Protein AF-A0A813KBL0-F1 (afdb_monomer_lite)

pLDDT: mean 80.24, std 18.6, range [43.12, 98.0]

Foldseek 3Di:
DDDPDPVVVVVVVVVVVVVVVVVVVVVVVPPPDPPPPCPPPPPPVPAPQDFPDDFFFKKFFQAKDFAFPLQCAQVNPPDPVPPPPVPDPVVVVVVVSVPHDGIDGGGFMWGFHDKDGLVNCVSPGPPDDDHGHMWTFTDTPDPSHDTHTDGSVRMDTDPDGNVVVVVVVVVVVVVVVD

Organism: Polarella glacialis (NCBI:txid89957)

Structure (mmCIF, N/CA/C/O backbone):
data_AF-A0A813KBL0-F1
#
_entry.id   AF-A0A813KBL0-F1
#
loop_
_atom_site.group_PDB
_atom_site.id
_atom_site.type_symbol
_atom_site.label_atom_id
_atom_site.label_alt_id
_atom_site.label_comp_id
_atom_site.label_asym_id
_atom_site.label_entity_id
_atom_site.label_seq_id
_atom_site.pdbx_PDB_ins_code
_atom_site.Cartn_x
_atom_site.Cartn_y
_atom_site.Cartn_z
_atom_site.occupancy
_atom_site.B_iso_or_equiv
_atom_site.auth_seq_id
_atom_site.auth_comp_id
_atom_site.auth_asym_id
_atom_site.auth_atom_id
_atom_site.pdbx_PDB_model_num
ATOM 1 N N . LEU A 1 1 ? 84.428 22.635 64.083 1.00 46.44 1 LEU A N 1
ATOM 2 C CA . LEU A 1 1 ? 84.084 21.580 63.098 1.00 46.44 1 LEU A CA 1
ATOM 3 C C . LEU A 1 1 ? 82.824 20.911 63.638 1.00 46.44 1 LEU A C 1
ATOM 5 O O . LEU A 1 1 ? 82.917 20.309 64.687 1.00 46.44 1 LEU A O 1
ATOM 9 N N . VAL A 1 2 ? 81.604 21.097 63.146 1.00 49.06 2 VAL A N 1
ATOM 10 C CA . VAL A 1 2 ? 81.111 21.254 61.777 1.00 49.06 2 VAL A CA 1
ATOM 11 C C . VAL A 1 2 ? 79.870 22.156 61.836 1.00 49.06 2 VAL A C 1
ATOM 13 O O . VAL A 1 2 ? 78.918 21.864 62.552 1.00 49.06 2 VAL A O 1
ATOM 16 N N . ALA A 1 3 ? 79.888 23.264 61.095 1.00 48.84 3 ALA A N 1
ATOM 17 C CA . ALA A 1 3 ? 78.733 24.132 60.915 1.00 48.84 3 ALA A CA 1
ATOM 18 C C . ALA A 1 3 ? 77.785 23.500 59.885 1.00 48.84 3 ALA A C 1
ATOM 20 O O . ALA A 1 3 ? 77.968 23.659 58.679 1.00 48.84 3 ALA A O 1
ATOM 21 N N . GLN A 1 4 ? 76.765 22.775 60.349 1.00 49.66 4 GLN A N 1
ATOM 22 C CA . GLN A 1 4 ? 75.636 22.397 59.501 1.00 49.66 4 GLN A CA 1
ATOM 23 C C . GLN A 1 4 ? 74.621 23.544 59.449 1.00 49.66 4 GLN A C 1
ATOM 25 O O . GLN A 1 4 ? 73.724 23.699 60.269 1.00 49.66 4 GLN A O 1
ATOM 30 N N . SER A 1 5 ? 74.868 24.384 58.448 1.00 54.62 5 SER A N 1
ATOM 31 C CA . SER A 1 5 ? 73.987 25.328 57.765 1.00 54.62 5 SER A CA 1
ATOM 32 C C . SER A 1 5 ? 72.476 25.126 57.989 1.00 54.62 5 SER A C 1
ATOM 34 O O . SER A 1 5 ? 71.846 24.207 57.461 1.00 54.62 5 SER A O 1
ATOM 36 N N . THR A 1 6 ? 71.864 26.107 58.650 1.00 55.84 6 THR A N 1
ATOM 37 C CA . THR A 1 6 ? 70.412 26.308 58.813 1.00 55.84 6 THR A CA 1
ATOM 38 C C . THR A 1 6 ? 69.628 26.419 57.491 1.00 55.84 6 THR A C 1
ATOM 40 O O . THR A 1 6 ? 68.397 26.461 57.504 1.00 55.84 6 THR A O 1
ATOM 43 N N . ARG A 1 7 ? 70.298 26.425 56.326 1.00 52.94 7 ARG A N 1
ATOM 44 C CA . ARG A 1 7 ? 69.650 26.431 55.002 1.00 52.94 7 ARG A CA 1
ATOM 45 C C . ARG A 1 7 ? 69.112 25.064 54.570 1.00 52.94 7 ARG A C 1
ATOM 47 O O . ARG A 1 7 ? 68.169 25.027 53.785 1.00 52.94 7 ARG A O 1
ATOM 54 N N . GLN A 1 8 ? 69.649 23.951 55.077 1.00 52.56 8 GLN A N 1
ATOM 55 C CA . GLN A 1 8 ? 69.251 22.614 54.606 1.00 52.56 8 GLN A CA 1
ATOM 56 C C . GLN A 1 8 ? 67.898 22.128 55.155 1.00 52.56 8 GLN A C 1
ATOM 58 O O . GLN A 1 8 ? 67.233 21.320 54.509 1.00 52.56 8 GLN A O 1
ATOM 63 N N . VAL A 1 9 ? 67.442 22.657 56.295 1.00 53.41 9 VAL A N 1
ATOM 64 C CA . VAL A 1 9 ? 66.143 22.285 56.889 1.00 53.41 9 VAL A CA 1
ATOM 65 C C . VAL A 1 9 ? 64.974 22.963 56.158 1.00 53.41 9 VAL A C 1
ATOM 67 O O . VAL A 1 9 ? 63.935 22.345 55.938 1.00 53.41 9 VAL A O 1
ATOM 70 N N . ARG A 1 10 ? 65.155 24.209 55.695 1.00 52.03 10 ARG A N 1
ATOM 71 C CA . ARG A 1 10 ? 64.105 24.970 54.987 1.00 52.03 10 ARG A CA 1
ATOM 72 C C . ARG A 1 10 ? 63.812 24.430 53.584 1.00 52.03 10 ARG A C 1
ATOM 74 O O . ARG A 1 10 ? 62.665 24.467 53.151 1.00 52.03 10 ARG A O 1
ATOM 81 N N . ALA A 1 11 ? 64.821 23.885 52.903 1.00 53.78 11 ALA A N 1
ATOM 82 C CA . ALA A 1 11 ? 64.652 23.308 51.570 1.00 53.78 11 ALA A CA 1
ATOM 83 C C . ALA A 1 11 ? 63.805 22.022 51.582 1.00 53.78 11 ALA A C 1
ATOM 85 O O . ALA A 1 11 ? 63.023 21.809 50.663 1.00 53.78 11 ALA A O 1
ATOM 86 N N . ARG A 1 12 ? 63.900 21.198 52.640 1.00 51.41 12 ARG A N 1
ATOM 87 C CA . ARG A 1 12 ? 63.141 19.937 52.745 1.00 51.41 12 ARG A CA 1
ATOM 88 C C . ARG A 1 12 ? 61.653 20.145 53.049 1.00 51.41 12 ARG A C 1
ATOM 90 O O . ARG A 1 12 ? 60.833 19.366 52.572 1.00 51.41 12 ARG A O 1
ATOM 97 N N . LEU A 1 13 ? 61.297 21.206 53.779 1.00 51.22 13 LEU A N 1
ATOM 98 C CA . LEU A 1 13 ? 59.900 21.555 54.081 1.00 51.22 13 LEU A CA 1
ATOM 99 C C . LEU A 1 13 ? 59.147 22.109 52.859 1.00 51.22 13 LEU A C 1
ATOM 101 O O . LEU A 1 13 ? 57.983 21.774 52.658 1.00 51.22 13 LEU A O 1
ATOM 105 N N . LEU A 1 14 ? 59.813 22.888 51.998 1.00 50.31 14 LEU A N 1
ATOM 106 C CA . LEU A 1 14 ? 59.198 23.432 50.777 1.00 50.31 14 LEU A CA 1
ATOM 107 C C . LEU A 1 14 ? 58.857 22.344 49.745 1.00 50.31 14 LEU A C 1
ATOM 109 O O . LEU A 1 14 ? 57.808 22.414 49.109 1.00 50.31 14 LEU A O 1
ATOM 113 N N . SER A 1 15 ? 59.687 21.306 49.618 1.00 49.62 15 SER A N 1
ATOM 114 C CA . SER A 1 15 ? 59.438 20.183 48.703 1.00 49.62 15 SER A CA 1
ATOM 115 C C . SER A 1 15 ? 58.279 19.270 49.133 1.00 49.62 15 SER A C 1
ATOM 117 O O . SER A 1 15 ? 57.603 18.714 48.273 1.00 49.62 15 SER A O 1
ATOM 119 N N . VAL A 1 16 ? 57.997 19.144 50.437 1.00 54.22 16 VAL A N 1
ATOM 120 C CA . VAL A 1 16 ? 56.857 18.345 50.937 1.00 54.22 16 VAL A CA 1
ATOM 121 C C . VAL A 1 16 ? 55.528 19.090 50.747 1.00 54.22 16 VAL A C 1
ATOM 123 O O . VAL A 1 16 ? 54.540 18.478 50.345 1.00 54.22 16 VAL A O 1
ATOM 126 N N . CYS A 1 17 ? 55.501 20.415 50.929 1.00 50.03 17 CYS A N 1
ATOM 127 C CA . CYS A 1 17 ? 54.296 21.215 50.670 1.00 50.03 17 CYS A CA 1
ATOM 128 C C . CYS A 1 17 ? 53.928 21.282 49.174 1.00 50.03 17 CYS A C 1
ATOM 130 O O . CYS A 1 17 ? 52.746 21.274 48.837 1.00 50.03 17 CYS A O 1
ATOM 132 N N . LEU A 1 18 ? 54.913 21.292 48.268 1.00 51.56 18 LEU A N 1
ATOM 133 C CA . LEU A 1 18 ? 54.672 21.294 46.816 1.00 51.56 18 LEU A CA 1
ATOM 134 C C . LEU A 1 18 ? 54.098 19.962 46.293 1.00 51.56 18 LEU A C 1
ATOM 136 O O . LEU A 1 18 ? 53.271 19.973 45.384 1.00 51.56 18 LEU A O 1
ATOM 140 N N . LEU A 1 19 ? 54.459 18.826 46.899 1.00 49.25 19 LEU A N 1
ATOM 141 C CA . LEU A 1 19 ? 53.899 17.509 46.552 1.00 49.25 19 LEU A CA 1
ATOM 142 C C . LEU A 1 19 ? 52.459 17.305 47.069 1.00 49.25 19 LEU A C 1
ATOM 144 O O . LEU A 1 19 ? 51.661 16.633 46.414 1.00 49.25 19 LEU A O 1
ATOM 148 N N . LEU A 1 20 ? 52.087 17.933 48.190 1.00 50.38 20 LEU A N 1
ATOM 149 C CA . LEU A 1 20 ? 50.701 17.938 48.684 1.00 50.38 20 LEU A CA 1
ATOM 150 C C . LEU A 1 20 ? 49.792 18.899 47.893 1.00 50.38 20 LEU A C 1
ATOM 152 O O . LEU A 1 20 ? 48.612 18.616 47.705 1.00 50.38 20 LEU A O 1
ATOM 156 N N . ALA A 1 21 ? 50.329 19.998 47.355 1.00 49.72 21 ALA A N 1
ATOM 157 C CA . ALA A 1 21 ? 49.560 20.915 46.508 1.00 49.72 21 ALA A CA 1
ATOM 158 C C . ALA A 1 21 ? 49.237 20.329 45.116 1.00 49.72 21 ALA A C 1
ATOM 160 O O . ALA A 1 21 ? 48.179 20.614 44.556 1.00 49.72 21 ALA A O 1
ATOM 161 N N . ALA A 1 22 ? 50.103 19.467 44.569 1.00 50.81 22 ALA A N 1
ATOM 162 C CA . ALA A 1 22 ? 49.876 18.822 43.271 1.00 50.81 22 ALA A CA 1
ATOM 163 C C . ALA A 1 22 ? 48.823 17.694 43.315 1.00 50.81 22 ALA A C 1
ATOM 165 O O . ALA A 1 22 ? 48.179 17.412 42.306 1.00 50.81 22 ALA A O 1
ATOM 166 N N . THR A 1 23 ? 48.597 17.073 44.477 1.00 50.00 23 THR A N 1
ATOM 167 C CA . THR A 1 23 ? 47.560 16.037 44.647 1.00 50.00 23 THR A CA 1
ATOM 168 C C . THR A 1 23 ? 46.171 16.624 44.917 1.00 50.00 23 THR A C 1
ATOM 170 O O . THR A 1 23 ? 45.176 16.042 44.492 1.00 50.00 23 THR A O 1
ATOM 173 N N . ALA A 1 24 ? 46.077 17.821 45.508 1.00 48.62 24 ALA A N 1
ATOM 174 C CA . ALA A 1 24 ? 44.803 18.530 45.674 1.00 48.62 24 ALA A CA 1
ATOM 175 C C . ALA A 1 24 ? 44.252 19.113 44.354 1.00 48.62 24 ALA A C 1
ATOM 177 O O . ALA A 1 24 ? 43.039 19.192 44.169 1.00 48.62 24 ALA A O 1
ATOM 178 N N . LEU A 1 25 ? 45.125 19.469 43.405 1.00 46.78 25 LEU A N 1
ATOM 179 C CA . LEU A 1 25 ? 44.728 20.011 42.097 1.00 46.78 25 LEU A CA 1
ATOM 180 C C . LEU A 1 25 ? 44.285 18.941 41.085 1.00 46.78 25 LEU A C 1
ATOM 182 O O . LEU A 1 25 ? 43.553 19.268 40.156 1.00 46.78 25 LEU A O 1
ATOM 186 N N . LEU A 1 26 ? 44.642 17.666 41.282 1.00 46.72 26 LEU A N 1
ATOM 187 C CA . LEU A 1 26 ? 44.139 16.561 40.451 1.00 46.72 26 LEU A CA 1
ATOM 188 C C . LEU A 1 26 ? 42.788 16.005 40.941 1.00 46.72 26 LEU A C 1
ATOM 190 O O . LEU A 1 26 ? 42.028 15.457 40.148 1.00 46.72 26 LEU A O 1
ATOM 194 N N . ALA A 1 27 ? 42.450 16.196 42.222 1.00 48.12 27 ALA A N 1
ATOM 195 C CA . ALA A 1 27 ? 41.156 15.802 42.788 1.00 48.12 27 ALA A CA 1
ATOM 196 C C . ALA A 1 27 ? 40.023 16.805 42.483 1.00 48.12 27 ALA A C 1
ATOM 198 O O . ALA A 1 27 ? 38.851 16.433 42.512 1.00 48.12 27 ALA A O 1
ATOM 199 N N . LEU A 1 28 ? 40.353 18.054 42.137 1.00 47.25 28 LEU A N 1
ATOM 200 C CA . LEU A 1 28 ? 39.382 19.104 41.790 1.00 47.25 28 LEU A CA 1
ATOM 201 C C . LEU A 1 28 ? 39.000 19.138 40.299 1.00 47.25 28 LEU A C 1
ATOM 203 O O . LEU A 1 28 ? 37.993 19.742 39.949 1.00 47.25 28 LEU A O 1
ATOM 207 N N . VAL A 1 29 ? 39.745 18.449 39.426 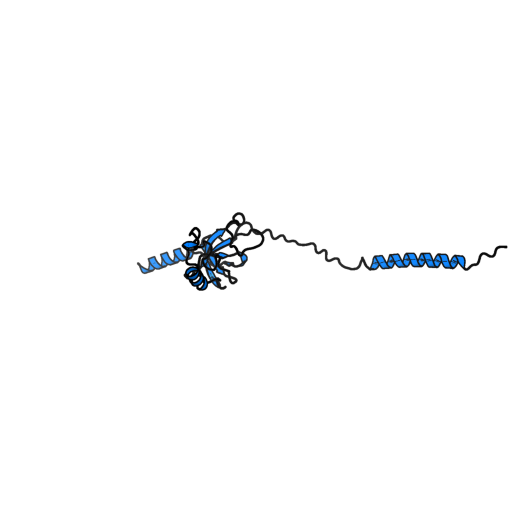1.00 49.38 29 VAL A N 1
ATOM 208 C CA . VAL A 1 29 ? 39.389 18.299 37.998 1.00 49.38 29 VAL A CA 1
ATOM 209 C C . VAL A 1 29 ? 38.438 17.111 37.762 1.00 49.38 29 VAL A C 1
ATOM 211 O O . VAL A 1 29 ? 37.783 17.049 36.728 1.00 49.38 29 VAL A O 1
ATOM 214 N N . PHE A 1 30 ? 38.283 16.202 38.733 1.00 48.50 30 PHE A N 1
ATOM 215 C CA . PHE A 1 30 ? 37.454 14.992 38.594 1.00 48.50 30 PHE A CA 1
ATOM 216 C C . PHE A 1 30 ? 36.249 14.896 39.548 1.00 48.50 30 PHE A C 1
ATOM 218 O O . PHE A 1 30 ? 35.590 13.862 39.578 1.00 48.50 30 PHE A O 1
ATOM 225 N N . THR A 1 31 ? 35.915 15.945 40.309 1.00 50.53 31 THR A N 1
ATOM 226 C CA . THR A 1 31 ? 34.811 15.898 41.299 1.00 50.53 31 THR A CA 1
ATOM 227 C C . THR A 1 31 ? 33.746 16.988 41.128 1.00 50.53 31 THR A C 1
ATOM 229 O O . THR A 1 31 ? 32.998 17.270 42.058 1.00 50.53 31 THR A O 1
ATOM 232 N N . GLY A 1 32 ? 33.638 17.587 39.938 1.00 48.44 32 GLY A N 1
ATOM 233 C CA . GLY A 1 32 ? 32.681 18.673 39.673 1.00 48.44 32 GLY A CA 1
ATOM 234 C C . GLY A 1 32 ? 32.047 18.673 38.284 1.00 48.44 32 GLY A C 1
ATOM 235 O O . GLY A 1 32 ? 31.511 19.690 37.862 1.00 48.44 32 GLY A O 1
ATOM 236 N N . GLY A 1 33 ? 32.123 17.562 37.558 1.00 43.12 33 GLY A N 1
ATOM 237 C CA . GLY A 1 33 ? 31.286 17.342 36.390 1.00 43.12 33 GLY A CA 1
ATOM 238 C C . GLY A 1 33 ? 30.317 16.247 36.758 1.00 43.12 33 GLY A C 1
ATOM 239 O O . GLY A 1 33 ? 30.744 15.097 36.861 1.00 43.12 33 GLY A O 1
ATOM 240 N N . ASP A 1 34 ? 29.051 16.609 36.971 1.00 49.78 34 ASP A N 1
ATOM 241 C CA . ASP A 1 34 ? 27.938 15.694 36.766 1.00 49.78 34 ASP A CA 1
ATOM 242 C C . ASP A 1 34 ? 28.258 14.936 35.492 1.00 49.78 34 ASP A C 1
ATOM 244 O O . ASP A 1 34 ? 28.168 15.466 34.383 1.00 49.78 34 ASP A O 1
ATOM 248 N N . SER A 1 35 ? 28.734 13.705 35.654 1.00 46.94 35 SER A N 1
ATOM 249 C CA . SER A 1 35 ? 28.725 12.785 34.548 1.00 46.94 35 SER A CA 1
ATOM 250 C C . SER A 1 35 ? 27.260 12.787 34.150 1.00 46.94 35 SER A C 1
ATOM 252 O O . SER A 1 35 ? 26.433 12.411 34.993 1.00 46.94 35 SER A O 1
ATOM 254 N N . PRO A 1 36 ? 26.879 13.175 32.917 1.00 53.19 36 PRO A N 1
ATOM 255 C CA . PRO A 1 36 ? 25.717 12.534 32.378 1.00 53.19 36 PRO A CA 1
ATOM 256 C C . PRO A 1 36 ? 26.157 11.075 32.380 1.00 53.19 36 PRO A C 1
ATOM 258 O O . PRO A 1 36 ? 26.851 10.595 31.485 1.00 53.19 36 PRO A O 1
ATOM 261 N N . THR A 1 37 ? 25.779 10.361 33.437 1.00 50.59 37 THR A N 1
ATOM 262 C CA . THR A 1 37 ? 25.315 9.006 33.298 1.00 50.59 37 THR A CA 1
ATOM 263 C C . THR A 1 37 ? 24.204 9.145 32.273 1.00 50.59 37 THR A C 1
ATOM 265 O O . THR A 1 37 ? 23.014 9.187 32.557 1.00 50.59 37 THR A O 1
ATOM 268 N N . PHE A 1 38 ? 24.641 9.181 31.017 1.00 48.50 38 PHE A N 1
ATOM 269 C CA . PHE A 1 38 ? 24.017 8.559 29.890 1.00 48.50 38 PHE A CA 1
ATOM 270 C C . PHE A 1 38 ? 24.007 7.068 30.254 1.00 48.50 38 PHE A C 1
ATOM 272 O O . PHE A 1 38 ? 24.608 6.225 29.598 1.00 48.50 38 PHE A O 1
ATOM 279 N N . SER A 1 39 ? 23.321 6.739 31.359 1.00 47.06 39 SER A N 1
ATOM 280 C CA . SER A 1 39 ? 22.330 5.699 31.402 1.00 47.06 39 SER A CA 1
ATOM 281 C C . SER A 1 39 ? 21.588 5.890 30.106 1.00 47.06 39 SER A C 1
ATOM 283 O O . SER A 1 39 ? 20.655 6.683 29.984 1.00 47.06 39 SER A O 1
ATOM 285 N N . GLN A 1 40 ? 22.138 5.229 29.096 1.00 48.75 40 GLN A N 1
ATOM 286 C CA . GLN A 1 40 ? 21.418 4.716 27.981 1.00 48.75 40 GLN A CA 1
ATOM 287 C C . GLN A 1 40 ? 20.200 4.049 28.614 1.00 48.75 40 GLN A C 1
ATOM 289 O O . GLN A 1 40 ? 20.164 2.849 28.854 1.00 48.75 40 GLN A O 1
ATOM 294 N N . LEU A 1 41 ? 19.148 4.840 28.802 1.00 49.56 41 LEU A N 1
ATOM 295 C CA . LEU A 1 41 ? 17.828 4.471 28.364 1.00 49.56 41 LEU A CA 1
ATOM 296 C C . LEU A 1 41 ? 17.958 4.201 26.857 1.00 49.56 41 LEU A C 1
ATOM 298 O O . LEU A 1 41 ? 17.368 4.872 26.020 1.00 49.56 41 LEU A O 1
ATOM 302 N N . GLN A 1 42 ? 18.707 3.152 26.500 1.00 49.44 42 GLN A N 1
ATOM 303 C CA . GLN A 1 42 ? 18.243 2.211 25.518 1.00 49.44 42 GLN A CA 1
ATOM 304 C C . GLN A 1 42 ? 16.956 1.655 26.127 1.00 49.44 42 GLN A C 1
ATOM 306 O O . GLN A 1 42 ? 16.892 0.534 26.627 1.00 49.44 42 GLN A O 1
ATOM 311 N N . LEU A 1 43 ? 15.891 2.458 26.035 1.00 48.09 43 LEU A N 1
ATOM 312 C CA . LEU A 1 43 ? 14.622 1.925 25.607 1.00 48.09 43 LEU A CA 1
ATOM 313 C C . LEU A 1 43 ? 14.952 1.256 24.272 1.00 48.09 43 LEU A C 1
ATOM 315 O O . LEU A 1 43 ? 14.838 1.839 23.196 1.00 48.09 43 LEU A O 1
ATOM 319 N N . THR A 1 44 ? 15.427 0.015 24.341 1.00 51.03 44 THR A N 1
ATOM 320 C CA . THR A 1 44 ? 15.145 -0.952 23.305 1.00 51.03 44 THR A CA 1
ATOM 321 C C . THR A 1 44 ? 13.628 -1.040 23.334 1.00 51.03 44 THR A C 1
ATOM 323 O O . THR A 1 44 ? 13.043 -1.842 24.054 1.00 51.03 44 THR A O 1
ATOM 326 N N . GLN A 1 45 ? 12.965 -0.110 22.636 1.00 55.47 45 GLN A N 1
ATOM 327 C CA . GLN A 1 45 ? 11.574 -0.275 22.271 1.00 55.47 45 GLN A CA 1
ATOM 328 C C . GLN A 1 45 ? 11.574 -1.553 21.456 1.00 55.47 45 GLN A C 1
ATOM 330 O O . GLN A 1 45 ? 11.941 -1.557 20.282 1.00 55.47 45 GLN A O 1
ATOM 335 N N . ALA A 1 46 ? 11.286 -2.660 22.138 1.00 63.59 46 ALA A N 1
ATOM 336 C CA . ALA A 1 46 ? 11.120 -3.945 21.509 1.00 63.59 46 ALA A CA 1
ATOM 337 C C . ALA A 1 46 ? 10.134 -3.707 20.371 1.00 63.59 46 ALA A C 1
ATOM 339 O O . ALA A 1 46 ? 9.028 -3.211 20.613 1.00 63.59 46 ALA A O 1
ATOM 340 N N . THR A 1 47 ? 10.560 -3.962 19.132 1.00 63.53 47 THR A N 1
ATOM 341 C CA . THR A 1 47 ? 9.665 -3.768 17.999 1.00 63.53 47 THR A CA 1
ATOM 342 C C . THR A 1 47 ? 8.438 -4.636 18.262 1.00 63.53 47 THR A C 1
ATOM 344 O O . THR A 1 47 ? 8.581 -5.824 18.585 1.00 63.53 47 THR A O 1
ATOM 347 N N . PRO A 1 48 ? 7.227 -4.052 18.238 1.00 66.50 48 PRO A N 1
ATOM 348 C CA . PRO A 1 48 ? 6.028 -4.801 18.563 1.00 66.50 48 PRO A CA 1
ATOM 349 C C . PRO A 1 48 ? 5.945 -5.967 17.587 1.00 66.50 48 PRO A C 1
ATOM 351 O O . PRO A 1 48 ? 5.953 -5.762 16.383 1.00 66.50 48 PRO A O 1
ATOM 354 N N . LYS A 1 49 ? 5.914 -7.205 18.085 1.00 76.62 49 LYS A N 1
ATOM 355 C CA . LYS A 1 49 ? 5.890 -8.391 17.210 1.00 76.62 49 LYS A CA 1
ATOM 356 C C . LYS A 1 49 ? 4.555 -8.553 16.478 1.00 76.62 49 LYS A C 1
ATOM 358 O O . LYS A 1 49 ? 4.481 -9.284 15.493 1.00 76.62 49 LYS A O 1
ATOM 363 N N . VAL A 1 50 ? 3.520 -7.871 16.967 1.00 84.31 50 VAL A N 1
ATOM 364 C CA . VAL A 1 50 ? 2.134 -7.952 16.505 1.00 84.31 50 VAL A CA 1
ATOM 365 C C . VAL A 1 50 ? 1.668 -6.559 16.091 1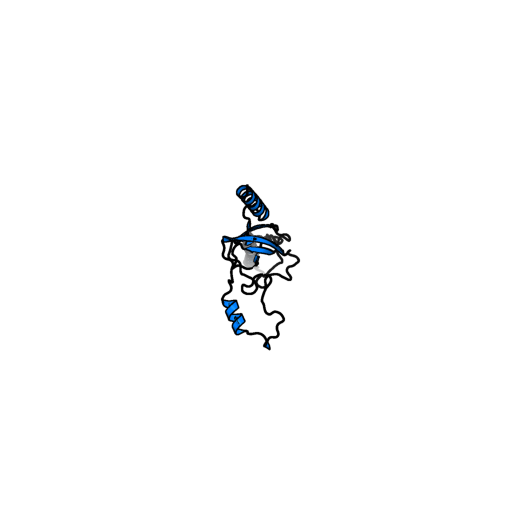.00 84.31 50 VAL A C 1
ATOM 367 O O . VAL A 1 50 ? 1.955 -5.580 16.779 1.00 84.31 50 VAL A O 1
ATOM 370 N N . SER A 1 51 ? 0.963 -6.478 14.962 1.00 89.06 51 SER A N 1
ATOM 371 C CA . SER A 1 51 ? 0.356 -5.231 14.491 1.00 89.06 51 SER A CA 1
ATOM 372 C C . SER A 1 51 ? -0.797 -4.808 15.403 1.00 89.06 51 SER A C 1
ATOM 374 O O . SER A 1 51 ? -1.551 -5.657 15.879 1.00 89.06 51 SER A O 1
ATOM 376 N N . ARG A 1 52 ? -0.975 -3.498 15.615 1.00 92.44 52 ARG A N 1
ATOM 377 C CA . ARG A 1 52 ? -2.185 -2.973 16.285 1.00 92.44 52 ARG A CA 1
ATOM 378 C C . ARG A 1 52 ? -3.442 -3.062 15.418 1.00 92.44 52 ARG A C 1
ATOM 380 O O . ARG A 1 52 ? -4.544 -3.025 15.951 1.00 92.44 52 ARG A O 1
ATOM 387 N N . TYR A 1 53 ? -3.258 -3.127 14.103 1.00 94.62 53 TYR A N 1
ATOM 388 C CA . TYR A 1 53 ? -4.344 -3.147 13.132 1.00 94.62 53 TYR A CA 1
ATOM 389 C C . TYR A 1 53 ? -4.872 -4.559 12.922 1.00 94.62 53 TYR A C 1
ATOM 391 O O . TYR A 1 53 ? -4.168 -5.545 13.153 1.00 94.62 53 TYR A O 1
ATOM 399 N N . ARG A 1 54 ? -6.103 -4.647 12.432 1.00 94.25 54 ARG A N 1
ATOM 400 C CA . ARG A 1 54 ? -6.779 -5.880 12.038 1.00 94.25 54 ARG A CA 1
ATOM 401 C C . ARG A 1 54 ? -7.271 -5.762 10.603 1.00 94.25 54 ARG A C 1
ATOM 403 O O . ARG A 1 54 ? -7.495 -4.670 10.089 1.00 94.25 54 ARG A O 1
ATOM 410 N N . VAL A 1 55 ? -7.447 -6.905 9.949 1.00 94.94 55 VAL A N 1
ATOM 411 C CA . VAL A 1 55 ? -8.048 -6.951 8.611 1.00 94.94 55 VAL A CA 1
ATOM 412 C C . VAL A 1 55 ? -9.465 -6.375 8.673 1.00 94.94 55 VAL A C 1
ATOM 414 O O . VAL A 1 55 ? -10.259 -6.771 9.524 1.00 94.94 55 VAL A O 1
ATOM 417 N N . GLY A 1 56 ? -9.769 -5.452 7.762 1.00 94.50 56 GLY A N 1
ATOM 418 C CA . GLY A 1 56 ? -11.032 -4.717 7.699 1.00 94.50 56 GLY A CA 1
ATOM 419 C C . GLY A 1 56 ? -11.016 -3.343 8.373 1.00 94.50 56 GLY A C 1
ATOM 420 O O . GLY A 1 56 ? -11.958 -2.578 8.147 1.00 94.50 56 GLY A O 1
ATOM 421 N N . ASP A 1 57 ? -9.972 -3.007 9.140 1.00 96.06 57 ASP A N 1
ATOM 422 C CA . ASP A 1 57 ? -9.803 -1.664 9.703 1.00 96.06 57 ASP A CA 1
ATOM 423 C C . ASP A 1 57 ? -9.645 -0.630 8.582 1.00 96.06 57 ASP A C 1
ATOM 425 O O . ASP A 1 57 ? -8.979 -0.882 7.569 1.00 96.06 57 ASP A O 1
ATOM 429 N N . ARG A 1 58 ? -10.232 0.553 8.781 1.00 97.06 58 ARG A N 1
ATOM 430 C CA . ARG A 1 58 ? -10.024 1.713 7.910 1.00 97.06 58 ARG A CA 1
ATOM 431 C C . ARG A 1 58 ? -8.788 2.474 8.370 1.00 97.06 58 ARG A C 1
ATOM 433 O O . ARG A 1 58 ? -8.587 2.709 9.564 1.00 97.06 58 ARG A O 1
ATOM 440 N N . VAL A 1 59 ? -7.935 2.836 7.422 1.00 97.56 59 VAL A N 1
ATOM 441 C CA . VAL A 1 59 ? -6.666 3.514 7.691 1.00 97.56 59 VAL A CA 1
ATOM 442 C C . VAL A 1 59 ? -6.420 4.624 6.685 1.00 97.56 59 VAL A C 1
ATOM 444 O O . VAL A 1 59 ? -6.938 4.606 5.572 1.00 97.56 59 VAL A O 1
ATOM 447 N N . MET A 1 60 ? -5.584 5.575 7.078 1.00 98.00 60 MET A N 1
ATOM 448 C CA . MET A 1 60 ? -5.125 6.671 6.237 1.00 98.00 60 MET A CA 1
ATOM 449 C C . MET A 1 60 ? -3.603 6.762 6.279 1.00 98.00 60 MET A C 1
ATOM 451 O O . MET A 1 60 ? -2.998 6.607 7.344 1.00 98.00 60 MET A O 1
ATOM 455 N N . ALA A 1 61 ? -2.985 7.050 5.135 1.00 97.94 61 ALA A N 1
ATOM 456 C CA . ALA A 1 61 ? -1.562 7.348 5.050 1.00 97.94 61 ALA A CA 1
ATOM 457 C C . ALA A 1 61 ? -1.254 8.643 5.820 1.00 97.94 61 ALA A C 1
ATOM 459 O O . ALA A 1 61 ? -1.728 9.722 5.469 1.00 97.94 61 ALA A O 1
ATOM 460 N N . LYS A 1 62 ? -0.456 8.555 6.884 1.00 97.88 62 LYS A N 1
ATOM 461 C CA . LYS A 1 62 ? 0.003 9.713 7.665 1.00 97.88 62 LYS A CA 1
ATOM 462 C C . LYS A 1 62 ? 1.070 10.508 6.914 1.00 97.88 62 LYS A C 1
ATOM 464 O O . LYS A 1 62 ? 1.135 11.728 7.025 1.00 97.88 62 LYS A O 1
ATOM 469 N N . VAL A 1 63 ? 1.930 9.794 6.200 1.00 96.62 63 VAL A N 1
ATOM 470 C CA . VAL A 1 63 ? 3.064 10.314 5.432 1.00 96.62 63 VAL A CA 1
ATOM 471 C C . VAL A 1 63 ? 3.061 9.669 4.048 1.00 96.62 63 VAL A C 1
ATOM 473 O O . VAL A 1 63 ? 2.396 8.647 3.872 1.00 96.62 63 VAL A O 1
ATOM 476 N N . PRO A 1 64 ? 3.786 10.227 3.066 1.00 97.38 64 PRO A N 1
ATOM 477 C CA . PRO A 1 64 ? 3.937 9.569 1.779 1.00 97.38 64 PRO A CA 1
ATOM 478 C C . PRO A 1 64 ? 4.590 8.187 1.929 1.00 97.38 64 PRO A C 1
ATOM 480 O O . PRO A 1 64 ? 5.642 8.065 2.558 1.00 97.38 64 PRO A O 1
ATOM 483 N N . ILE A 1 65 ? 3.985 7.156 1.337 1.00 97.12 65 ILE A N 1
ATOM 484 C CA . ILE A 1 65 ? 4.461 5.766 1.408 1.00 97.12 65 ILE A CA 1
ATOM 485 C C . ILE A 1 65 ? 5.003 5.362 0.044 1.00 97.12 65 ILE A C 1
ATOM 487 O O . ILE A 1 65 ? 4.325 5.493 -0.973 1.00 97.12 65 ILE A O 1
ATOM 491 N N . ARG A 1 66 ? 6.235 4.857 0.002 1.00 97.00 66 ARG A N 1
ATOM 492 C CA . ARG A 1 66 ? 6.845 4.393 -1.246 1.00 97.00 66 ARG A CA 1
ATOM 493 C C . ARG A 1 66 ? 6.198 3.084 -1.696 1.00 97.00 66 ARG A C 1
ATOM 495 O O . ARG A 1 66 ? 6.164 2.122 -0.939 1.00 97.00 66 ARG A O 1
ATOM 502 N N . ILE A 1 67 ? 5.765 3.036 -2.951 1.00 96.19 67 ILE A N 1
ATOM 503 C CA . ILE A 1 67 ? 5.188 1.836 -3.553 1.00 96.19 67 ILE A CA 1
ATOM 504 C C . ILE A 1 67 ? 6.316 0.873 -3.937 1.00 96.19 67 ILE A C 1
ATOM 506 O O . ILE A 1 67 ? 7.324 1.256 -4.547 1.00 96.19 67 ILE A O 1
ATOM 510 N N . SER A 1 68 ? 6.148 -0.389 -3.563 1.00 94.75 68 SER A N 1
ATOM 511 C CA . SER A 1 68 ? 7.079 -1.475 -3.832 1.00 94.75 68 SER A CA 1
ATOM 512 C C . SER A 1 68 ? 7.165 -1.792 -5.326 1.00 94.75 68 SER A C 1
ATOM 514 O O . SER A 1 68 ? 6.320 -1.388 -6.130 1.00 94.75 68 SER A O 1
ATOM 516 N N . ASN A 1 69 ? 8.237 -2.492 -5.711 1.00 93.38 69 ASN A N 1
ATOM 517 C CA . ASN A 1 69 ? 8.445 -2.987 -7.075 1.00 93.38 69 ASN A CA 1
ATOM 518 C C . ASN A 1 69 ? 8.309 -1.898 -8.149 1.00 93.38 69 ASN A C 1
ATOM 520 O O . ASN A 1 69 ? 7.693 -2.085 -9.196 1.00 93.38 69 ASN A O 1
ATOM 524 N N . GLY A 1 70 ? 8.841 -0.710 -7.848 1.00 90.31 70 GLY A N 1
ATOM 525 C CA . GLY A 1 70 ? 8.790 0.432 -8.750 1.00 90.31 70 GLY A CA 1
ATOM 526 C C . GLY A 1 70 ? 7.366 0.850 -9.117 1.00 90.31 70 GLY A C 1
ATOM 527 O O . GLY A 1 70 ? 7.156 1.261 -10.250 1.00 90.31 70 GLY A O 1
ATOM 528 N N . GLY A 1 71 ? 6.397 0.756 -8.210 1.00 93.00 71 GLY A N 1
ATOM 529 C CA . GLY A 1 71 ? 5.028 1.216 -8.465 1.00 93.00 71 GLY A CA 1
ATOM 530 C C . GLY A 1 71 ? 4.016 0.123 -8.803 1.00 93.00 71 GLY A C 1
ATOM 531 O O . GLY A 1 71 ? 2.842 0.431 -8.945 1.00 93.00 71 GLY A O 1
ATOM 532 N N . ARG A 1 72 ? 4.432 -1.147 -8.902 1.00 92.56 72 ARG A N 1
ATOM 533 C CA . ARG A 1 72 ? 3.515 -2.285 -9.134 1.00 92.56 72 ARG A CA 1
ATOM 534 C C . ARG A 1 72 ? 2.807 -2.768 -7.863 1.00 92.56 72 ARG A C 1
ATOM 536 O O . ARG A 1 72 ? 1.908 -3.598 -7.936 1.00 92.56 72 ARG A O 1
ATOM 543 N N . GLY A 1 73 ? 3.220 -2.268 -6.700 1.00 94.19 73 GLY A N 1
ATOM 544 C CA . GLY A 1 73 ? 2.700 -2.693 -5.402 1.00 94.19 73 GLY A CA 1
ATOM 545 C C . GLY A 1 73 ? 3.405 -3.925 -4.858 1.00 94.19 73 GLY A C 1
ATOM 546 O O . GLY A 1 73 ? 4.422 -4.373 -5.392 1.00 94.19 73 GLY A O 1
ATOM 547 N N . TYR A 1 74 ? 2.862 -4.489 -3.784 1.00 94.38 74 TYR A N 1
ATOM 548 C CA . TYR A 1 74 ? 3.519 -5.538 -3.008 1.00 94.38 74 TYR A CA 1
ATOM 549 C C . TYR A 1 74 ? 3.705 -6.861 -3.769 1.00 94.38 74 TYR A C 1
ATOM 551 O O . TYR A 1 74 ? 4.802 -7.417 -3.767 1.00 94.38 74 TYR A O 1
ATOM 559 N N . TYR A 1 75 ? 2.666 -7.346 -4.458 1.00 90.25 75 TYR A N 1
ATOM 560 C CA . TYR A 1 75 ? 2.678 -8.654 -5.135 1.00 90.25 75 TYR A CA 1
ATOM 561 C C . TYR A 1 75 ? 3.443 -8.677 -6.470 1.00 90.25 75 TYR A C 1
ATOM 563 O O . TYR A 1 75 ? 3.604 -9.743 -7.057 1.00 90.25 75 TYR A O 1
ATOM 571 N N . ASN A 1 76 ? 3.955 -7.529 -6.929 1.00 88.56 76 ASN A N 1
ATOM 572 C CA . ASN A 1 76 ? 4.706 -7.384 -8.181 1.00 88.56 76 ASN A CA 1
ATOM 573 C C . ASN A 1 76 ? 3.999 -7.977 -9.418 1.00 88.56 76 ASN A C 1
ATOM 575 O O . ASN A 1 76 ? 4.623 -8.631 -10.259 1.00 88.56 76 ASN A O 1
ATOM 579 N N . GLU A 1 77 ? 2.686 -7.783 -9.519 1.00 74.44 77 GLU A N 1
ATOM 580 C CA . GLU A 1 77 ? 1.902 -8.323 -10.627 1.00 74.44 77 GLU A CA 1
ATOM 581 C C . GLU A 1 77 ? 2.374 -7.734 -11.968 1.00 74.44 77 GLU A C 1
ATOM 583 O O . GLU A 1 77 ? 2.627 -6.533 -12.104 1.00 74.44 77 GLU A O 1
ATOM 588 N N . GLY A 1 78 ? 2.540 -8.599 -12.971 1.00 74.88 78 GLY A N 1
ATOM 589 C CA . GLY A 1 78 ? 2.970 -8.193 -14.311 1.00 74.88 78 GLY A CA 1
ATOM 590 C C . GLY A 1 78 ? 4.469 -7.926 -14.463 1.00 74.88 78 GLY A C 1
ATOM 591 O O . GLY A 1 78 ? 4.904 -7.543 -15.546 1.00 74.88 78 GLY A O 1
ATOM 592 N N . ALA A 1 79 ? 5.290 -8.159 -13.437 1.00 78.38 79 ALA A N 1
ATOM 593 C CA . ALA A 1 79 ? 6.718 -8.295 -13.684 1.00 78.38 79 ALA A CA 1
ATOM 594 C C . ALA A 1 79 ? 6.959 -9.581 -14.486 1.00 78.38 79 ALA A C 1
ATOM 596 O O . ALA A 1 79 ? 6.467 -10.646 -14.117 1.00 78.38 79 ALA A O 1
ATOM 597 N N . ALA A 1 80 ? 7.733 -9.490 -15.571 1.00 80.75 80 ALA A N 1
ATOM 598 C CA . ALA A 1 80 ? 8.137 -10.609 -16.426 1.00 80.75 80 ALA A CA 1
ATOM 599 C C . ALA A 1 80 ? 9.129 -11.567 -15.718 1.00 80.75 80 ALA A C 1
ATOM 601 O O . ALA A 1 80 ? 10.139 -11.998 -16.277 1.00 80.75 80 ALA A O 1
ATOM 602 N N . VAL A 1 81 ? 8.865 -11.873 -14.445 1.00 80.94 81 VAL A N 1
ATOM 603 C CA . VAL A 1 81 ? 9.628 -12.788 -13.604 1.00 80.94 81 VAL A CA 1
ATOM 604 C C . VAL A 1 81 ? 9.516 -14.180 -14.212 1.00 80.94 81 VAL A C 1
ATOM 606 O O . VAL A 1 81 ? 8.427 -14.735 -14.324 1.00 80.94 81 VAL A O 1
ATOM 609 N N . GLY A 1 82 ? 10.653 -14.738 -14.624 1.00 81.75 82 GLY A N 1
ATOM 610 C CA . GLY A 1 82 ? 10.718 -16.049 -15.274 1.00 81.75 82 GLY A CA 1
ATOM 611 C C . GLY A 1 82 ? 10.639 -16.018 -16.802 1.00 81.75 82 GLY A C 1
ATOM 612 O O . GLY A 1 82 ? 10.794 -17.070 -17.418 1.00 81.75 82 GLY A O 1
ATOM 613 N N . VAL A 1 83 ? 10.469 -14.848 -17.431 1.00 85.38 83 VAL A N 1
ATOM 614 C CA . VAL A 1 83 ? 10.604 -14.715 -18.890 1.00 85.38 83 VAL A CA 1
ATOM 615 C C . VAL A 1 83 ? 12.093 -14.591 -19.245 1.00 85.38 83 VAL A C 1
ATOM 617 O O . VAL A 1 83 ? 12.770 -13.715 -18.696 1.00 85.38 83 VAL A O 1
ATOM 620 N N . PRO A 1 84 ? 12.630 -15.437 -20.148 1.00 88.38 84 PRO A N 1
ATOM 621 C CA . PRO A 1 84 ? 14.005 -15.313 -20.621 1.00 88.38 84 PRO A CA 1
ATOM 622 C C . PRO A 1 84 ? 14.296 -13.922 -21.189 1.00 88.38 84 PRO A C 1
ATOM 624 O O . PRO A 1 84 ? 13.482 -13.370 -21.923 1.00 88.38 84 PRO A O 1
ATOM 627 N N . GLU A 1 85 ? 15.480 -13.381 -20.901 1.00 88.06 85 GLU A N 1
ATOM 628 C CA . GLU A 1 85 ? 15.851 -12.004 -21.264 1.00 88.06 85 GLU A CA 1
ATOM 629 C C . GLU A 1 85 ? 15.711 -11.712 -22.765 1.00 88.06 85 GLU A C 1
ATOM 631 O O . GLU A 1 85 ? 15.214 -10.659 -23.143 1.00 88.06 85 GLU A O 1
ATOM 636 N N . HIS A 1 86 ? 16.042 -12.678 -23.626 1.00 89.69 86 HIS A N 1
ATOM 637 C CA . HIS A 1 86 ? 15.933 -12.535 -25.083 1.00 89.69 86 HIS A CA 1
ATOM 638 C C . HIS A 1 86 ? 14.489 -12.439 -25.610 1.00 89.69 86 HIS A C 1
ATOM 640 O O . HIS A 1 86 ? 14.295 -12.091 -26.771 1.00 89.69 86 HIS A O 1
ATOM 646 N N . LEU A 1 87 ? 13.487 -12.766 -24.788 1.00 89.56 87 LEU A N 1
ATOM 647 C CA . LEU A 1 87 ? 12.063 -12.621 -25.113 1.00 89.56 87 LEU A CA 1
ATOM 648 C C . LEU A 1 87 ? 11.444 -11.367 -24.483 1.00 89.56 87 LEU A C 1
ATOM 650 O O . LEU A 1 87 ? 10.261 -11.107 -24.694 1.00 89.56 87 LEU A O 1
ATOM 654 N N . ARG A 1 88 ? 12.212 -10.604 -23.696 1.00 87.69 88 ARG A N 1
ATOM 655 C CA . ARG A 1 88 ? 11.729 -9.396 -23.025 1.00 87.69 88 ARG A CA 1
ATOM 656 C C . ARG A 1 88 ? 11.968 -8.170 -23.892 1.00 87.69 88 ARG A C 1
ATOM 658 O O . ARG A 1 88 ? 13.064 -7.957 -24.404 1.00 87.69 88 ARG A O 1
ATOM 665 N N . ASP A 1 89 ? 10.949 -7.325 -23.996 1.00 89.75 89 ASP A N 1
ATOM 666 C CA . ASP A 1 89 ? 11.090 -5.984 -24.560 1.00 89.75 89 ASP A CA 1
ATOM 667 C C . ASP A 1 89 ? 11.378 -4.992 -23.429 1.00 89.75 89 ASP A C 1
ATOM 669 O O . ASP A 1 89 ? 10.478 -4.393 -22.836 1.00 89.75 89 ASP A O 1
ATOM 673 N N . THR A 1 90 ? 12.664 -4.825 -23.122 1.00 87.94 90 THR A N 1
ATOM 674 C CA . THR A 1 90 ? 13.125 -3.950 -22.036 1.00 87.94 90 THR A CA 1
ATOM 675 C C . THR A 1 90 ? 12.696 -2.497 -22.230 1.00 87.94 90 THR A C 1
ATOM 677 O O . THR A 1 90 ? 12.368 -1.818 -21.259 1.00 87.94 90 THR A O 1
ATOM 680 N N . LYS A 1 91 ? 12.616 -2.015 -23.476 1.00 89.50 91 LYS A N 1
ATOM 681 C CA . LYS A 1 91 ? 12.209 -0.634 -23.771 1.00 89.50 91 LYS A CA 1
ATOM 682 C C . LYS A 1 91 ? 10.724 -0.419 -23.509 1.00 89.50 91 LYS A C 1
ATOM 684 O O . LYS A 1 91 ? 10.338 0.630 -22.985 1.00 89.50 91 LYS A O 1
ATOM 689 N N . ALA A 1 92 ? 9.886 -1.383 -23.888 1.00 89.12 92 ALA A N 1
ATOM 690 C CA . ALA A 1 92 ? 8.461 -1.328 -23.588 1.00 89.12 92 ALA A CA 1
ATOM 691 C C . ALA A 1 92 ? 8.218 -1.375 -22.072 1.00 89.12 92 ALA A C 1
ATOM 693 O O . ALA A 1 92 ? 7.465 -0.548 -21.553 1.00 89.12 92 ALA A O 1
ATOM 694 N N . GLU A 1 93 ? 8.920 -2.264 -21.365 1.00 87.75 93 GLU A N 1
ATOM 695 C CA . GLU A 1 93 ? 8.835 -2.386 -19.909 1.00 87.75 93 GLU A CA 1
ATOM 696 C C . GLU A 1 93 ? 9.254 -1.088 -19.197 1.00 87.75 93 GLU A C 1
ATOM 698 O O . GLU A 1 93 ? 8.522 -0.595 -18.340 1.00 87.75 93 GLU A O 1
ATOM 703 N N . GLU A 1 94 ? 10.380 -0.471 -19.568 1.00 88.94 94 GLU A N 1
ATOM 704 C CA . GLU A 1 94 ? 10.831 0.802 -18.982 1.00 88.94 94 GLU A CA 1
ATOM 705 C C . GLU A 1 94 ? 9.815 1.935 -19.188 1.00 88.94 94 GLU A C 1
ATOM 707 O O . GLU A 1 94 ? 9.558 2.736 -18.281 1.00 88.94 94 GLU A O 1
ATOM 712 N N . LYS A 1 95 ? 9.197 1.994 -20.373 1.00 91.25 95 LYS A N 1
ATOM 713 C CA . LYS A 1 95 ? 8.173 2.992 -20.701 1.00 91.25 95 LYS A CA 1
ATOM 714 C C . LYS A 1 95 ? 6.875 2.776 -19.923 1.00 91.25 95 LYS A C 1
ATOM 716 O O . LYS A 1 95 ? 6.191 3.748 -19.613 1.00 91.25 95 LYS A O 1
ATOM 721 N N . GLU A 1 96 ? 6.505 1.533 -19.642 1.00 89.06 96 GLU A N 1
ATOM 722 C CA . GLU A 1 96 ? 5.374 1.224 -18.766 1.00 89.06 96 GLU A CA 1
ATOM 723 C C . GLU A 1 96 ? 5.706 1.612 -17.324 1.00 89.06 96 GLU A C 1
ATOM 725 O O . GLU A 1 96 ? 4.960 2.355 -16.687 1.00 89.06 96 GLU A O 1
ATOM 730 N N . MET A 1 97 ? 6.881 1.197 -16.846 1.00 88.62 97 MET A N 1
ATOM 731 C CA . MET A 1 97 ? 7.346 1.473 -15.494 1.00 88.62 97 MET A CA 1
ATOM 732 C C . MET A 1 97 ? 7.413 2.971 -15.207 1.00 88.62 97 MET A C 1
ATOM 734 O O . MET A 1 97 ? 7.059 3.379 -14.106 1.00 88.62 97 MET A O 1
ATOM 738 N N . SER A 1 98 ? 7.838 3.812 -16.149 1.00 90.75 98 SER A N 1
ATOM 739 C CA . SER A 1 98 ? 7.936 5.262 -15.920 1.00 90.75 98 SER A CA 1
ATOM 740 C C . SER A 1 98 ? 6.587 5.950 -15.681 1.00 90.75 98 SER A C 1
ATOM 742 O O . SER A 1 98 ? 6.558 7.007 -15.056 1.00 90.75 98 SER A O 1
ATOM 744 N N . LYS A 1 99 ? 5.477 5.344 -16.120 1.00 91.81 99 LYS A N 1
ATOM 745 C CA . LYS A 1 99 ? 4.121 5.883 -15.937 1.00 91.81 99 LYS A CA 1
ATOM 746 C C . LYS A 1 99 ? 3.488 5.506 -14.602 1.00 91.81 99 LYS A C 1
ATOM 748 O O . LYS A 1 99 ? 2.518 6.139 -14.203 1.00 91.81 99 LYS A O 1
ATOM 753 N N . LEU A 1 100 ? 3.997 4.468 -13.939 1.00 92.25 100 LEU A N 1
ATOM 754 C CA . LEU A 1 100 ? 3.420 3.987 -12.688 1.00 92.25 100 LEU A CA 1
ATOM 755 C C . LEU A 1 100 ? 3.663 4.981 -11.553 1.00 92.25 100 LEU A C 1
ATOM 757 O O . LEU A 1 100 ? 4.779 5.484 -11.379 1.00 92.25 100 LEU A O 1
ATOM 761 N N . LEU A 1 101 ? 2.637 5.186 -10.728 1.00 94.25 101 LEU A N 1
ATOM 762 C CA . LEU A 1 101 ? 2.762 5.919 -9.474 1.00 94.25 101 LEU A CA 1
ATOM 763 C C . LEU A 1 101 ? 3.790 5.224 -8.576 1.00 94.25 101 LEU A C 1
ATOM 765 O O . LEU A 1 101 ? 3.816 4.003 -8.449 1.00 94.25 101 LEU A O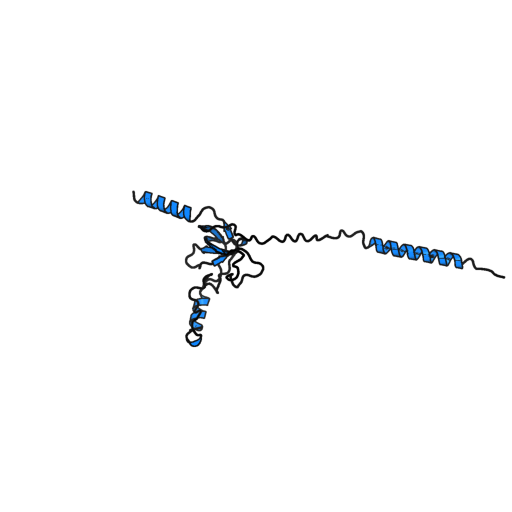 1
ATOM 769 N N . LYS A 1 102 ? 4.679 6.008 -7.961 1.00 95.44 102 LYS A N 1
ATOM 770 C CA . LYS A 1 102 ? 5.777 5.483 -7.123 1.00 95.44 102 LYS A CA 1
ATOM 771 C C . LYS A 1 102 ? 5.541 5.676 -5.636 1.00 95.44 102 LYS A C 1
ATOM 773 O O . LYS A 1 102 ? 6.283 5.126 -4.822 1.00 95.44 102 LYS A O 1
ATOM 778 N N . VAL A 1 103 ? 4.563 6.498 -5.286 1.00 97.00 103 VAL A N 1
ATOM 779 C CA . VAL A 1 103 ? 4.304 6.942 -3.925 1.00 97.00 103 VAL A CA 1
ATOM 780 C C . VAL A 1 103 ? 2.798 7.046 -3.736 1.00 97.00 103 VAL A C 1
ATOM 782 O O . VAL A 1 103 ? 2.103 7.582 -4.594 1.00 97.00 103 VAL A O 1
ATOM 785 N N . VAL A 1 104 ? 2.314 6.545 -2.608 1.00 96.94 104 VAL A N 1
ATOM 786 C CA . VAL A 1 104 ? 0.994 6.867 -2.077 1.00 96.94 104 VAL A CA 1
ATOM 787 C C . VAL A 1 104 ? 1.131 8.177 -1.320 1.00 96.94 104 VAL A C 1
ATOM 789 O O . VAL A 1 104 ? 1.912 8.264 -0.372 1.00 96.94 104 VAL A O 1
ATOM 792 N N . GLU A 1 105 ? 0.409 9.206 -1.744 1.00 97.25 105 GLU A N 1
ATOM 793 C CA . GLU A 1 105 ? 0.428 10.499 -1.064 1.00 97.25 105 GLU A CA 1
ATOM 794 C C . GLU A 1 105 ? -0.175 10.410 0.347 1.00 97.25 105 GLU A C 1
ATOM 796 O O . GLU A 1 105 ? -1.059 9.597 0.627 1.00 97.25 105 GLU A O 1
ATOM 801 N N . GLY A 1 106 ? 0.294 11.277 1.249 1.00 96.75 106 GLY A N 1
ATOM 802 C CA . GLY A 1 106 ? -0.311 11.414 2.573 1.00 96.75 106 GLY A CA 1
ATOM 803 C C . GLY A 1 106 ? -1.783 11.830 2.469 1.00 96.75 106 GLY A C 1
ATOM 804 O O . GLY A 1 106 ? -2.170 12.576 1.574 1.00 96.75 106 GLY A O 1
ATOM 805 N N . GLY A 1 107 ? -2.613 11.343 3.387 1.00 96.19 107 GLY A N 1
ATOM 806 C CA . GLY A 1 107 ? -4.056 11.583 3.408 1.00 96.19 107 GLY A CA 1
ATOM 807 C C . GLY A 1 107 ? -4.880 10.595 2.577 1.00 96.19 107 GLY A C 1
ATOM 808 O O . GLY A 1 107 ? -6.101 10.574 2.709 1.00 96.19 107 GLY A O 1
ATOM 809 N N . LYS A 1 108 ? -4.252 9.739 1.760 1.00 97.50 108 LYS A N 1
ATOM 810 C CA . LYS A 1 108 ? -4.969 8.684 1.031 1.00 97.50 108 LYS A CA 1
ATOM 811 C C . LYS A 1 108 ? -5.514 7.643 2.011 1.00 97.50 108 LYS A C 1
ATOM 813 O O . LYS A 1 108 ? -4.790 7.152 2.881 1.00 97.50 108 LYS A O 1
ATOM 818 N N . ALA A 1 109 ? -6.800 7.336 1.872 1.00 97.38 109 ALA A N 1
ATOM 819 C CA . ALA A 1 109 ? -7.506 6.366 2.694 1.00 97.38 109 ALA A CA 1
ATOM 820 C C . ALA A 1 109 ? -7.525 4.982 2.037 1.00 97.38 109 ALA A C 1
ATOM 822 O O . ALA A 1 109 ? -7.358 4.831 0.822 1.00 97.38 109 ALA A O 1
ATOM 823 N N . GLY A 1 110 ? -7.706 3.965 2.867 1.00 97.06 110 GLY A N 1
ATOM 824 C CA . GLY A 1 110 ? -7.805 2.587 2.435 1.00 97.06 110 GLY A CA 1
ATOM 825 C C . GLY A 1 110 ? -8.261 1.668 3.554 1.00 97.06 110 GLY A C 1
ATOM 826 O O . GLY A 1 110 ? -8.637 2.087 4.653 1.00 97.06 110 GLY A O 1
ATOM 827 N N . SER A 1 111 ? -8.201 0.377 3.267 1.00 97.62 111 SER A N 1
ATOM 828 C CA . SER A 1 111 ? -8.563 -0.678 4.203 1.00 97.62 111 SER A CA 1
ATOM 829 C C . SER A 1 111 ? -7.449 -1.695 4.360 1.00 97.62 111 SER A C 1
ATOM 831 O O . SER A 1 111 ? -6.746 -2.037 3.406 1.00 97.62 111 SER A O 1
ATOM 833 N N . VAL A 1 112 ? -7.290 -2.197 5.579 1.00 97.38 112 VAL A N 1
ATOM 834 C CA . VAL A 1 112 ? -6.318 -3.249 5.871 1.00 97.38 112 VAL A CA 1
ATOM 835 C C . VAL A 1 112 ? -6.823 -4.568 5.294 1.00 97.38 112 VAL A C 1
ATOM 837 O O . VAL A 1 112 ? -7.878 -5.063 5.689 1.00 97.38 112 VAL A O 1
ATOM 840 N N . VAL A 1 113 ? -6.054 -5.160 4.384 1.00 96.94 113 VAL A N 1
ATOM 841 C CA . VAL A 1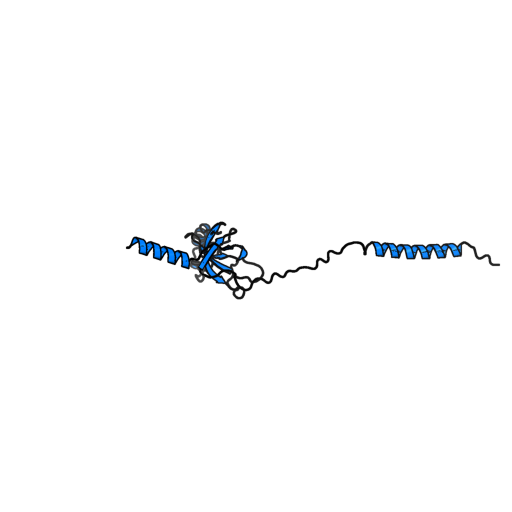 113 ? -6.387 -6.433 3.716 1.00 96.94 113 VAL A CA 1
ATOM 842 C C . VAL A 1 113 ? -5.527 -7.601 4.187 1.00 96.94 113 VAL A C 1
ATOM 844 O O . VAL A 1 113 ? -5.881 -8.756 3.974 1.00 96.94 113 VAL A O 1
ATOM 847 N N . GLY A 1 114 ? -4.422 -7.316 4.872 1.00 95.56 114 GLY A N 1
ATOM 848 C CA . GLY A 1 114 ? -3.497 -8.330 5.360 1.00 95.56 114 GLY A CA 1
ATOM 849 C C . GLY A 1 114 ? -2.465 -7.750 6.318 1.00 95.56 114 GLY A C 1
ATOM 850 O O . GLY A 1 114 ? -2.307 -6.534 6.434 1.00 95.56 114 GLY A O 1
ATOM 851 N N . ILE A 1 115 ? -1.766 -8.628 7.031 1.00 94.56 115 ILE A N 1
ATOM 852 C CA . ILE A 1 115 ? -0.715 -8.255 7.979 1.00 94.56 115 ILE A CA 1
ATOM 853 C C . ILE A 1 115 ? 0.461 -9.201 7.763 1.00 94.56 115 ILE A C 1
ATOM 855 O O . ILE A 1 115 ? 0.294 -10.414 7.839 1.00 94.56 115 ILE A O 1
ATOM 859 N N . ILE A 1 116 ? 1.645 -8.641 7.532 1.00 91.75 116 ILE A N 1
ATOM 860 C CA . ILE A 1 116 ? 2.904 -9.386 7.560 1.00 91.75 116 ILE A CA 1
ATOM 861 C C . ILE A 1 116 ? 3.384 -9.377 9.000 1.00 91.75 116 ILE A C 1
ATOM 863 O O . ILE A 1 116 ? 3.645 -8.309 9.562 1.00 91.75 116 ILE A O 1
ATOM 867 N N . THR A 1 117 ? 3.502 -10.546 9.618 1.00 89.19 117 THR A N 1
ATOM 868 C CA . THR A 1 117 ? 4.019 -10.616 10.985 1.00 89.19 117 THR A CA 1
ATOM 869 C C . THR A 1 117 ? 5.519 -10.317 11.010 1.00 89.19 117 THR A C 1
ATOM 871 O O . THR A 1 117 ? 6.235 -10.526 10.029 1.00 89.19 117 THR A O 1
ATOM 874 N N . ALA A 1 118 ? 6.043 -9.849 12.147 1.00 85.19 118 ALA A N 1
ATOM 875 C CA . ALA A 1 118 ? 7.470 -9.531 12.254 1.00 85.19 118 ALA A CA 1
ATOM 876 C C . ALA A 1 118 ? 8.385 -10.749 11.971 1.00 85.19 118 ALA A C 1
ATOM 878 O O . ALA A 1 118 ? 9.520 -10.575 11.542 1.00 85.19 118 ALA A O 1
ATOM 879 N N . GLY A 1 119 ? 7.905 -11.983 12.173 1.00 80.62 119 GLY A N 1
ATOM 880 C CA . GLY A 1 119 ? 8.660 -13.209 11.873 1.00 80.62 119 GLY A CA 1
ATOM 881 C C . GLY A 1 119 ? 8.764 -13.552 10.380 1.00 80.62 119 GLY A C 1
ATOM 882 O O . GLY A 1 119 ? 9.616 -14.349 9.993 1.00 80.62 119 GLY A O 1
ATOM 883 N N . GLU A 1 120 ? 7.942 -12.936 9.529 1.00 80.38 120 GLU A N 1
ATOM 884 C CA . GLU A 1 120 ? 7.786 -13.275 8.105 1.00 80.38 120 GLU A CA 1
ATOM 885 C C . GLU A 1 120 ? 8.454 -12.254 7.173 1.00 80.38 120 GLU A C 1
ATOM 887 O O . GLU A 1 120 ? 8.183 -12.187 5.975 1.00 80.38 120 GLU A O 1
ATOM 892 N N . TRP A 1 121 ? 9.405 -11.484 7.701 1.00 85.81 121 TRP A N 1
ATOM 893 C CA . TRP A 1 121 ? 10.119 -10.419 6.989 1.00 85.81 121 TRP A CA 1
ATOM 894 C C . TRP A 1 121 ? 10.995 -10.872 5.808 1.00 85.81 121 TRP A C 1
ATOM 896 O O . TRP A 1 121 ? 11.654 -10.046 5.179 1.00 85.81 121 TRP A O 1
ATOM 906 N N . LYS A 1 122 ? 10.981 -12.167 5.473 1.00 85.38 122 LYS A N 1
ATOM 907 C CA . LYS A 1 122 ? 11.568 -12.706 4.238 1.00 85.38 122 LYS A CA 1
ATOM 908 C C . LYS A 1 122 ? 10.964 -12.050 2.994 1.00 85.38 122 LYS A C 1
ATOM 910 O O . LYS A 1 122 ? 11.693 -11.782 2.050 1.00 85.38 122 LYS A O 1
ATOM 915 N N . ASN A 1 123 ? 9.670 -11.726 3.039 1.00 81.88 123 ASN A N 1
ATOM 916 C CA . ASN A 1 123 ? 8.937 -11.103 1.935 1.00 81.88 123 ASN A CA 1
ATOM 917 C C . ASN A 1 123 ? 8.691 -9.605 2.177 1.00 81.88 123 ASN A C 1
ATOM 919 O O . ASN A 1 123 ? 7.675 -9.068 1.746 1.00 81.88 123 ASN A O 1
ATOM 923 N N . LYS A 1 124 ? 9.551 -8.915 2.932 1.00 89.62 124 LYS A N 1
ATOM 924 C CA . LYS A 1 124 ? 9.384 -7.473 3.172 1.00 89.62 124 LYS A CA 1
ATOM 925 C C . LYS A 1 124 ? 9.641 -6.660 1.889 1.00 89.62 124 LYS A C 1
ATOM 927 O O . LYS A 1 124 ? 10.448 -7.093 1.061 1.00 89.62 124 LYS A O 1
ATOM 932 N N . PRO A 1 125 ? 9.084 -5.443 1.769 1.00 91.56 125 PRO A N 1
ATOM 933 C CA . PRO A 1 125 ? 9.497 -4.496 0.739 1.00 91.56 125 PRO A CA 1
ATOM 934 C C . PRO A 1 125 ? 11.023 -4.304 0.679 1.00 91.56 125 PRO A C 1
ATOM 936 O O . PRO A 1 125 ? 11.703 -4.177 1.705 1.00 91.56 125 PRO A O 1
ATOM 939 N N . GLU A 1 126 ? 11.582 -4.252 -0.532 1.00 89.69 126 GLU A N 1
ATOM 940 C CA . GLU A 1 126 ? 13.035 -4.159 -0.760 1.00 89.69 126 GLU A CA 1
ATOM 941 C C . GLU A 1 126 ? 13.661 -2.921 -0.088 1.00 89.69 126 GLU A C 1
ATOM 943 O O . GLU A 1 126 ? 14.772 -2.958 0.466 1.00 89.69 126 GLU A O 1
ATOM 948 N N . HIS A 1 127 ? 12.901 -1.825 -0.094 1.00 89.50 127 HIS A N 1
ATOM 949 C CA . HIS A 1 127 ? 13.316 -0.534 0.433 1.00 89.50 127 HIS A CA 1
ATOM 950 C C . HIS A 1 127 ? 13.305 -0.468 1.970 1.00 89.50 127 HIS A C 1
ATOM 952 O O . HIS A 1 127 ? 13.934 0.425 2.533 1.00 89.50 127 HIS A O 1
ATOM 958 N N . TRP A 1 128 ? 12.673 -1.419 2.669 1.00 91.19 128 TRP A N 1
ATOM 959 C CA . TRP A 1 128 ? 12.701 -1.472 4.135 1.00 91.19 128 TRP A CA 1
ATOM 960 C C . TRP A 1 128 ? 14.063 -1.935 4.647 1.00 91.19 128 TRP A C 1
ATOM 962 O O . TRP A 1 128 ? 14.628 -2.911 4.146 1.00 91.19 128 TRP A O 1
ATOM 972 N N . LYS A 1 129 ? 14.585 -1.277 5.682 1.00 89.75 129 LYS A N 1
ATOM 973 C CA . LYS A 1 129 ? 15.860 -1.607 6.340 1.00 89.75 129 LYS A CA 1
ATOM 974 C C . LYS A 1 129 ? 15.660 -1.683 7.858 1.00 89.75 129 LYS A C 1
ATOM 976 O O . LYS A 1 129 ? 14.701 -1.124 8.382 1.00 89.75 129 LYS A O 1
ATOM 981 N N . GLY A 1 130 ? 16.580 -2.344 8.562 1.00 89.56 130 GLY A N 1
ATOM 982 C CA . GLY A 1 130 ? 16.590 -2.397 10.028 1.00 89.56 130 GLY A CA 1
ATOM 983 C C . GLY A 1 130 ? 16.070 -3.712 10.608 1.00 89.56 130 GLY A C 1
ATOM 984 O O . GLY A 1 130 ? 16.385 -4.779 10.086 1.00 89.56 130 GLY A O 1
ATOM 985 N N . MET A 1 131 ? 15.327 -3.623 11.715 1.00 88.50 131 MET A N 1
ATOM 986 C CA . MET A 1 131 ? 14.854 -4.769 12.503 1.00 88.50 131 MET A CA 1
ATOM 987 C C . MET A 1 131 ? 13.432 -5.190 12.118 1.00 88.50 131 MET A C 1
ATOM 989 O O . MET A 1 131 ? 12.612 -4.310 11.843 1.00 88.50 131 MET A O 1
ATOM 993 N N . PRO A 1 132 ? 13.102 -6.495 12.170 1.00 89.25 132 PRO A N 1
ATOM 994 C CA . PRO A 1 132 ? 11.774 -6.963 11.811 1.00 89.25 132 PRO A CA 1
ATOM 995 C C . PRO A 1 132 ? 10.644 -6.321 12.608 1.00 89.25 132 PRO A C 1
ATOM 997 O O . PRO A 1 132 ? 10.688 -6.221 13.839 1.00 89.25 132 PRO A O 1
ATOM 1000 N N . ARG A 1 133 ? 9.616 -5.900 11.868 1.00 89.56 133 ARG A N 1
ATOM 1001 C CA . ARG A 1 133 ? 8.415 -5.230 12.369 1.00 89.56 133 ARG A CA 1
ATOM 1002 C C . ARG A 1 133 ? 7.188 -5.635 11.546 1.00 89.56 133 ARG A C 1
ATOM 1004 O O . ARG A 1 133 ? 7.346 -5.990 10.375 1.00 89.56 133 ARG A O 1
ATOM 1011 N N . PRO A 1 134 ? 5.980 -5.576 12.126 1.00 91.56 134 PRO A N 1
ATOM 1012 C CA . PRO A 1 134 ? 4.754 -5.891 11.420 1.00 91.56 134 PRO A CA 1
ATOM 1013 C C . PRO A 1 134 ? 4.536 -4.933 10.252 1.00 91.56 134 PRO A C 1
ATOM 1015 O O . PRO A 1 134 ? 4.635 -3.715 10.415 1.00 91.56 134 PRO A O 1
ATOM 1018 N N . GLY A 1 135 ? 4.230 -5.496 9.088 1.00 94.25 135 GLY A N 1
ATOM 1019 C CA . GLY A 1 135 ? 3.783 -4.743 7.923 1.00 94.25 135 GLY A CA 1
ATOM 1020 C C . GLY A 1 135 ? 2.270 -4.808 7.793 1.00 94.25 135 GLY A C 1
ATOM 1021 O O . GLY A 1 135 ? 1.667 -5.850 8.045 1.00 94.25 135 GLY A O 1
ATOM 1022 N N . VAL A 1 136 ? 1.653 -3.700 7.406 1.00 96.44 136 VAL A N 1
ATOM 1023 C CA . VAL A 1 136 ? 0.205 -3.597 7.220 1.00 96.44 136 VAL A CA 1
ATOM 1024 C C . VAL A 1 136 ? -0.065 -3.525 5.727 1.00 96.44 136 VAL A C 1
ATOM 1026 O O . VAL A 1 136 ? 0.342 -2.563 5.081 1.00 96.44 136 VAL A O 1
ATOM 1029 N N . MET A 1 137 ? -0.719 -4.544 5.172 1.00 97.31 137 MET A N 1
ATOM 1030 C CA . MET A 1 137 ? -1.127 -4.535 3.769 1.00 97.31 137 MET A CA 1
ATOM 1031 C C . MET A 1 137 ? -2.403 -3.713 3.634 1.00 97.31 137 MET A C 1
ATOM 1033 O O . MET A 1 137 ? -3.412 -4.030 4.273 1.00 97.31 137 MET A O 1
ATOM 1037 N N . VAL A 1 138 ? -2.368 -2.682 2.797 1.00 97.62 138 VAL A N 1
ATOM 1038 C CA . VAL A 1 138 ? -3.476 -1.749 2.601 1.00 97.62 138 VAL A CA 1
ATOM 1039 C C . VAL A 1 138 ? -3.936 -1.801 1.150 1.00 97.62 138 VAL A C 1
ATOM 1041 O O . VAL A 1 138 ? -3.134 -1.661 0.228 1.00 97.62 138 V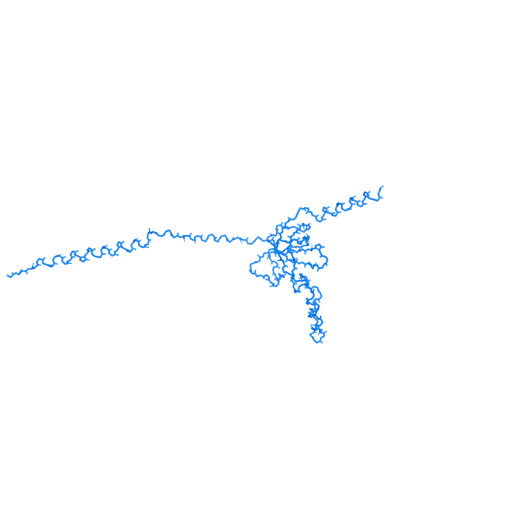AL A O 1
ATOM 1044 N N . SER A 1 139 ? -5.240 -1.992 0.960 1.00 97.69 139 SER A N 1
ATOM 1045 C CA . SER A 1 139 ? -5.924 -1.700 -0.297 1.00 97.69 139 SER A CA 1
ATOM 1046 C C . SER A 1 139 ? -6.444 -0.275 -0.219 1.00 97.69 139 SER A C 1
ATOM 1048 O O . SER A 1 139 ? -7.323 0.014 0.596 1.00 97.69 139 SER A O 1
ATOM 1050 N N . TRP A 1 140 ? -5.882 0.608 -1.034 1.00 97.44 140 TRP A N 1
ATOM 1051 C CA . TRP A 1 140 ? -6.288 2.008 -1.096 1.00 97.44 140 TRP A CA 1
ATOM 1052 C C . TRP A 1 140 ? -7.644 2.152 -1.787 1.00 97.44 140 TRP A C 1
ATOM 1054 O O . TRP A 1 140 ? -8.038 1.298 -2.580 1.00 97.44 140 TRP A O 1
ATOM 1064 N N . ASP A 1 141 ? -8.364 3.226 -1.471 1.00 95.94 141 ASP A N 1
ATOM 1065 C CA . ASP A 1 141 ? -9.657 3.511 -2.108 1.00 95.94 141 ASP A CA 1
ATOM 1066 C C . ASP A 1 141 ? -9.500 4.056 -3.539 1.00 95.94 141 ASP A C 1
ATOM 1068 O O . ASP A 1 141 ? -10.454 4.080 -4.314 1.00 95.94 141 ASP A O 1
ATOM 1072 N N . ASP A 1 142 ? -8.294 4.510 -3.882 1.00 94.88 142 ASP A N 1
ATOM 1073 C CA . ASP A 1 142 ? -7.929 4.990 -5.209 1.00 94.88 142 ASP A CA 1
ATOM 1074 C C . ASP A 1 142 ? -7.591 3.804 -6.122 1.00 94.88 142 ASP A C 1
ATOM 1076 O O . ASP A 1 142 ? -6.661 3.047 -5.842 1.00 94.88 142 ASP A O 1
ATOM 1080 N N . GLY A 1 143 ? -8.341 3.647 -7.215 1.00 92.94 143 GLY A N 1
ATOM 1081 C CA . GLY A 1 143 ? -8.183 2.526 -8.144 1.00 92.94 143 GLY A CA 1
ATOM 1082 C C . GLY A 1 143 ? -6.869 2.535 -8.929 1.00 92.94 143 GLY A C 1
ATOM 1083 O O . GLY A 1 143 ? -6.514 1.513 -9.511 1.00 92.94 143 GLY A O 1
ATOM 1084 N N . GLU A 1 144 ? -6.145 3.657 -8.949 1.00 93.06 144 GLU A N 1
ATOM 1085 C CA . GLU A 1 144 ? -4.819 3.741 -9.573 1.00 93.06 144 GLU A CA 1
ATOM 1086 C C . GLU A 1 144 ? -3.696 3.252 -8.648 1.00 93.06 144 GLU A C 1
ATOM 1088 O O . GLU A 1 144 ? -2.588 2.965 -9.108 1.00 93.06 144 GLU A O 1
ATOM 1093 N N . LEU A 1 145 ? -3.961 3.157 -7.340 1.00 95.38 145 LEU A N 1
ATOM 1094 C CA . LEU A 1 145 ? -2.973 2.738 -6.356 1.00 95.38 145 LEU A CA 1
ATOM 1095 C C . LEU A 1 145 ? -3.025 1.219 -6.150 1.00 95.38 145 LEU A C 1
ATOM 1097 O O . LEU A 1 145 ? -4.081 0.666 -5.838 1.00 95.38 145 LEU A O 1
ATOM 1101 N N . PRO A 1 146 ? -1.885 0.517 -6.253 1.00 95.50 146 PRO A N 1
ATOM 1102 C CA . PRO A 1 146 ? -1.851 -0.915 -6.013 1.00 95.50 146 PRO A CA 1
ATOM 1103 C C . PRO A 1 146 ? -1.915 -1.224 -4.512 1.00 95.50 146 PRO A C 1
ATOM 1105 O O . PRO A 1 146 ? -1.641 -0.370 -3.664 1.00 95.50 146 PRO A O 1
ATOM 1108 N N . ILE A 1 147 ? -2.199 -2.483 -4.172 1.00 96.56 147 ILE A N 1
ATOM 1109 C CA . ILE A 1 147 ? -2.068 -2.960 -2.791 1.00 96.56 147 ILE A CA 1
ATOM 1110 C C . ILE A 1 147 ? -0.601 -2.840 -2.369 1.00 96.56 147 ILE A C 1
ATOM 1112 O O . ILE A 1 147 ? 0.295 -3.389 -3.017 1.00 96.56 147 ILE A O 1
ATOM 1116 N N . GLU A 1 148 ? -0.362 -2.146 -1.261 1.00 96.50 148 GLU A N 1
ATOM 1117 C CA . GLU A 1 148 ? 0.982 -1.865 -0.757 1.00 96.50 148 GLU A CA 1
ATOM 1118 C C . GLU A 1 148 ? 1.105 -2.214 0.725 1.00 96.50 148 GLU A C 1
ATOM 1120 O O . GLU A 1 148 ? 0.111 -2.297 1.449 1.00 96.50 148 GLU A O 1
ATOM 1125 N N . VAL A 1 149 ? 2.340 -2.423 1.183 1.00 96.38 149 VAL A N 1
ATOM 1126 C CA . VAL A 1 149 ? 2.642 -2.646 2.593 1.00 96.38 149 VAL A CA 1
ATOM 1127 C C . VAL A 1 149 ? 3.207 -1.377 3.199 1.00 96.38 149 VAL A C 1
ATOM 1129 O O . VAL A 1 149 ? 4.268 -0.901 2.809 1.00 96.38 149 VAL A O 1
ATOM 1132 N N . ALA A 1 150 ? 2.519 -0.868 4.212 1.00 96.12 150 ALA A N 1
ATOM 1133 C CA . ALA A 1 150 ? 2.958 0.275 4.993 1.00 96.12 150 ALA A CA 1
ATOM 1134 C C . ALA A 1 150 ? 3.436 -0.159 6.380 1.00 96.12 150 ALA A C 1
ATOM 1136 O O . ALA A 1 150 ? 3.022 -1.199 6.914 1.00 96.12 150 ALA A O 1
ATOM 1137 N N . GLU A 1 151 ? 4.297 0.646 6.997 1.00 93.75 151 GLU A N 1
ATOM 1138 C CA . GLU A 1 151 ? 4.626 0.443 8.400 1.00 93.75 151 GLU A CA 1
ATOM 1139 C C . GLU A 1 151 ? 3.480 0.929 9.277 1.00 93.75 151 GLU A C 1
ATOM 1141 O O . GLU A 1 151 ? 2.767 1.883 8.965 1.00 93.75 151 GLU A O 1
ATOM 1146 N N . GLN A 1 152 ? 3.328 0.303 10.441 1.00 92.81 152 GLN A N 1
ATOM 1147 C CA . GLN A 1 152 ? 2.277 0.674 11.383 1.00 92.81 152 GLN A CA 1
ATOM 1148 C C . GLN A 1 152 ? 2.317 2.163 11.781 1.00 92.81 152 GLN A C 1
ATOM 1150 O O . GLN A 1 152 ? 1.270 2.746 12.071 1.00 92.81 152 GLN A O 1
ATOM 1155 N N . MET A 1 153 ? 3.511 2.765 11.811 1.00 93.00 153 MET A N 1
ATOM 1156 C CA . MET A 1 153 ? 3.723 4.170 12.171 1.00 93.00 153 MET A CA 1
ATOM 1157 C C . MET A 1 153 ? 3.407 5.164 11.045 1.00 93.00 153 MET A C 1
ATOM 1159 O O . MET A 1 153 ? 3.174 6.341 11.334 1.00 93.00 153 MET A O 1
ATOM 1163 N N . ASP A 1 154 ? 3.338 4.680 9.805 1.00 95.38 154 ASP A N 1
ATOM 1164 C CA . ASP A 1 154 ? 3.000 5.475 8.621 1.00 95.38 154 ASP A CA 1
ATOM 1165 C C . ASP A 1 154 ? 1.487 5.577 8.417 1.00 95.38 154 ASP A C 1
ATOM 1167 O O . ASP A 1 154 ? 1.020 6.313 7.552 1.00 95.38 154 ASP A O 1
ATOM 1171 N N . LEU A 1 155 ? 0.711 4.849 9.223 1.00 97.25 155 LEU A N 1
ATOM 1172 C CA . LEU A 1 155 ? -0.738 4.779 9.138 1.00 97.25 155 LEU A CA 1
ATOM 1173 C C . LEU A 1 155 ? -1.403 5.404 10.363 1.00 97.25 155 LEU A C 1
ATOM 1175 O O . LEU A 1 155 ? -0.927 5.281 11.499 1.00 97.25 155 LEU A O 1
ATOM 1179 N N . VAL A 1 156 ? -2.565 6.001 10.130 1.00 96.94 156 VAL A N 1
ATOM 1180 C CA . VAL A 1 156 ? -3.504 6.453 11.159 1.00 96.94 156 VAL A CA 1
ATOM 1181 C C . VAL A 1 156 ? -4.778 5.626 11.031 1.00 96.94 156 VAL A C 1
ATOM 1183 O O . VAL A 1 156 ? -5.291 5.457 9.927 1.00 96.94 156 VAL A O 1
ATOM 1186 N N . GLN A 1 157 ? -5.280 5.098 12.149 1.00 95.81 157 GLN A N 1
ATOM 1187 C CA . GLN A 1 157 ? -6.568 4.409 12.174 1.00 95.81 157 GLN A CA 1
ATOM 1188 C C . GLN A 1 157 ? -7.697 5.425 11.997 1.00 95.81 157 GLN A C 1
ATOM 1190 O O . GLN A 1 157 ? -7.717 6.445 12.684 1.00 95.81 157 GLN A O 1
ATOM 1195 N N . MET A 1 158 ? -8.619 5.138 11.086 1.00 94.81 158 MET A N 1
ATOM 1196 C CA . MET A 1 158 ? -9.849 5.901 10.908 1.00 94.81 158 MET A CA 1
ATOM 1197 C C . MET A 1 158 ? -10.987 5.239 11.685 1.00 94.81 158 MET A C 1
ATOM 1199 O O . MET A 1 158 ? -10.908 4.067 12.055 1.00 94.81 158 MET A O 1
ATOM 1203 N N . GLU A 1 159 ? -12.046 5.999 11.944 1.00 89.19 159 GLU A N 1
ATOM 1204 C CA . GLU A 1 159 ? -13.253 5.452 12.553 1.00 89.19 159 GLU A CA 1
ATOM 1205 C C . GLU A 1 159 ? -14.004 4.550 11.559 1.00 89.19 159 GLU A C 1
ATOM 1207 O O . GLU A 1 159 ? -14.076 4.845 10.364 1.00 89.19 159 GLU A O 1
ATOM 1212 N N . GLY A 1 160 ? -14.562 3.449 12.067 1.00 82.94 160 GLY A N 1
ATOM 1213 C CA . GLY A 1 160 ? -15.339 2.485 11.290 1.00 82.94 160 GLY A CA 1
ATOM 1214 C C . GLY A 1 160 ? -14.538 1.300 10.743 1.00 82.94 160 GLY A C 1
ATOM 1215 O O . GLY A 1 160 ? -13.323 1.176 10.911 1.00 82.94 160 GLY A O 1
ATOM 1216 N N . SER A 1 161 ? -15.257 0.387 10.091 1.00 87.38 161 SER A N 1
ATOM 1217 C CA . SER A 1 161 ? -14.693 -0.787 9.429 1.00 87.38 161 SER A CA 1
ATOM 1218 C C . SER A 1 161 ? -15.356 -1.017 8.075 1.00 87.38 161 SER A C 1
ATOM 1220 O O . SER A 1 161 ? -16.511 -0.649 7.853 1.00 87.38 161 SER A O 1
ATOM 1222 N N . VAL A 1 162 ? -14.664 -1.724 7.180 1.00 81.94 162 VAL A N 1
ATOM 1223 C CA . VAL A 1 162 ? -15.242 -2.144 5.890 1.00 81.94 162 VAL A CA 1
ATOM 1224 C C . VAL A 1 162 ? -16.508 -2.992 6.090 1.00 81.94 162 VAL A C 1
ATOM 1226 O O . VAL A 1 162 ? -17.419 -2.987 5.260 1.00 81.94 162 VAL A O 1
ATOM 1229 N N . ALA A 1 163 ? -16.587 -3.751 7.187 1.00 79.81 163 ALA A N 1
ATOM 1230 C CA . ALA A 1 163 ? -17.767 -4.547 7.506 1.00 79.81 163 ALA A CA 1
ATOM 1231 C C . ALA A 1 163 ? -18.981 -3.664 7.837 1.00 79.81 163 ALA A C 1
ATOM 1233 O O . ALA A 1 163 ? -20.096 -3.987 7.412 1.00 79.81 163 ALA A O 1
ATOM 1234 N N . ASP A 1 164 ? -18.762 -2.558 8.546 1.00 83.88 164 ASP A N 1
ATOM 1235 C CA . ASP A 1 164 ? -19.810 -1.598 8.893 1.00 83.88 164 ASP A CA 1
ATOM 1236 C C . ASP A 1 164 ? -20.298 -0.855 7.647 1.00 83.88 164 ASP A C 1
ATOM 1238 O O . ASP A 1 164 ? -21.500 -0.846 7.380 1.00 83.88 164 ASP A O 1
ATOM 1242 N N . GLU A 1 165 ? -19.382 -0.390 6.792 1.00 82.75 165 GLU A N 1
ATOM 1243 C CA . GLU A 1 165 ? -19.720 0.229 5.501 1.00 82.75 165 GLU A CA 1
ATOM 1244 C C . GLU A 1 165 ? -20.580 -0.708 4.634 1.00 82.75 165 GLU A C 1
ATOM 1246 O O . GLU A 1 165 ? -21.631 -0.328 4.108 1.00 82.75 165 GLU A O 1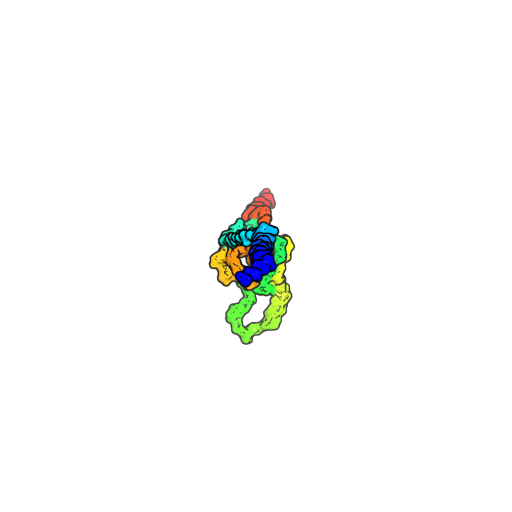
ATOM 1251 N N . ARG A 1 166 ? -20.190 -1.987 4.525 1.00 85.62 166 ARG A N 1
ATOM 1252 C CA . ARG A 1 166 ? -20.962 -2.996 3.777 1.00 85.62 166 ARG A CA 1
ATOM 1253 C C . ARG A 1 166 ? -22.343 -3.232 4.381 1.00 85.62 166 ARG A C 1
ATOM 1255 O O . ARG A 1 166 ? -23.298 -3.486 3.641 1.00 85.62 166 ARG A O 1
ATOM 1262 N N . ARG A 1 167 ? -22.469 -3.198 5.710 1.00 86.81 167 ARG A N 1
ATOM 1263 C CA . ARG A 1 167 ? -23.756 -3.348 6.403 1.00 86.81 167 ARG A CA 1
ATOM 1264 C C . ARG A 1 167 ? -24.671 -2.169 6.085 1.00 86.81 167 ARG A C 1
ATOM 1266 O O . ARG A 1 167 ? -25.824 -2.389 5.714 1.00 86.81 167 ARG A O 1
ATOM 1273 N N . GLU A 1 168 ? -24.160 -0.948 6.170 1.00 90.06 168 GLU A N 1
ATOM 1274 C CA . GLU A 1 168 ? -24.912 0.271 5.869 1.00 90.06 168 GLU A CA 1
ATOM 1275 C C . GLU A 1 168 ? -25.378 0.315 4.413 1.00 90.06 168 GLU A C 1
ATOM 1277 O O . GLU A 1 168 ? -26.561 0.544 4.152 1.00 90.06 168 GLU A O 1
ATOM 1282 N N . GLN A 1 169 ? -24.498 -0.011 3.463 1.00 89.50 169 GLN A N 1
ATOM 1283 C CA . GLN A 1 169 ? -24.846 -0.082 2.041 1.00 89.50 169 GLN A CA 1
ATOM 1284 C C . GLN A 1 169 ? -25.975 -1.087 1.772 1.00 89.50 169 GLN A C 1
ATOM 1286 O O . GLN A 1 169 ? -26.913 -0.794 1.024 1.00 89.50 169 GLN A O 1
ATOM 1291 N N . ARG A 1 170 ? -25.935 -2.267 2.410 1.00 90.00 170 ARG A N 1
ATOM 1292 C CA . ARG A 1 170 ? -27.009 -3.270 2.299 1.00 90.00 170 ARG A CA 1
ATOM 1293 C C . ARG A 1 170 ? -28.332 -2.751 2.860 1.00 90.00 170 ARG A C 1
ATOM 1295 O O . ARG A 1 170 ? -29.364 -2.931 2.216 1.00 90.00 170 ARG A O 1
ATOM 1302 N N . LEU A 1 171 ? -28.308 -2.093 4.021 1.00 92.44 171 LEU A N 1
ATOM 1303 C CA . LEU A 1 171 ? -29.504 -1.512 4.641 1.00 92.44 171 LEU A CA 1
ATOM 1304 C C . LEU A 1 171 ? -30.114 -0.405 3.773 1.00 92.44 171 LEU A C 1
ATOM 1306 O O . LEU A 1 171 ? -31.330 -0.372 3.589 1.00 92.44 171 LEU A O 1
ATOM 1310 N N . GLN A 1 172 ? -29.289 0.473 3.200 1.00 92.44 172 GLN A N 1
ATOM 1311 C CA . GLN A 1 172 ? -29.759 1.519 2.289 1.00 92.44 172 GLN A CA 1
ATOM 1312 C C . GLN A 1 172 ? -30.356 0.935 1.006 1.00 92.44 172 GLN A C 1
ATOM 1314 O O . GLN A 1 172 ? -31.431 1.358 0.580 1.00 92.44 172 GLN A O 1
ATOM 1319 N N . LYS A 1 173 ? -29.701 -0.069 0.408 1.00 92.62 173 LYS A N 1
ATOM 1320 C CA . LYS A 1 173 ? -30.216 -0.768 -0.776 1.00 92.62 173 LYS A CA 1
ATOM 1321 C C . LYS A 1 173 ? -31.572 -1.414 -0.495 1.00 92.62 173 LYS A C 1
ATOM 1323 O O . LYS A 1 173 ? -32.494 -1.266 -1.292 1.00 92.62 173 LYS A O 1
ATOM 1328 N N . TRP A 1 174 ? -31.712 -2.078 0.652 1.00 88.44 174 TRP A N 1
ATOM 1329 C CA . TRP A 1 174 ? -32.977 -2.676 1.076 1.00 88.44 174 TRP A CA 1
ATOM 1330 C C . TRP A 1 174 ? -34.094 -1.634 1.213 1.00 88.44 174 TRP A C 1
ATOM 1332 O O . TRP A 1 174 ? -35.166 -1.834 0.653 1.00 88.44 174 TRP A O 1
ATOM 1342 N N . LYS A 1 175 ? -33.821 -0.487 1.856 1.00 90.56 175 LYS A N 1
ATOM 1343 C CA . LYS A 1 175 ? -34.785 0.623 1.981 1.00 90.56 175 LYS A CA 1
ATOM 1344 C C . LYS A 1 175 ? -35.221 1.218 0.638 1.00 90.56 175 LYS A C 1
ATOM 1346 O O . LYS A 1 175 ? -36.337 1.693 0.546 1.00 90.56 175 LYS A O 1
ATOM 1351 N N . ARG A 1 176 ? -34.355 1.232 -0.383 1.00 87.19 176 ARG A N 1
ATOM 1352 C CA . ARG A 1 176 ? -34.688 1.762 -1.723 1.00 87.19 176 ARG A CA 1
ATOM 1353 C C . ARG A 1 176 ? -35.535 0.817 -2.572 1.00 87.19 176 ARG A C 1
ATOM 1355 O O . ARG A 1 176 ? -36.140 1.260 -3.537 1.00 87.19 176 ARG A O 1
ATOM 1362 N N . THR A 1 177 ? -35.499 -0.478 -2.271 1.00 87.19 177 THR A N 1
ATOM 1363 C CA . THR A 1 177 ? -36.147 -1.516 -3.094 1.00 87.19 177 THR A CA 1
ATOM 1364 C C . THR A 1 177 ? -37.541 -1.875 -2.560 1.00 87.19 177 THR A C 1
ATOM 1366 O O . THR A 1 177 ? -38.222 -2.716 -3.138 1.00 87.19 177 THR A O 1
ATOM 1369 N N . ARG A 1 178 ? -37.955 -1.271 -1.444 1.00 66.25 178 ARG A N 1
ATOM 1370 C CA . ARG A 1 178 ? -39.212 -1.527 -0.744 1.00 66.25 178 ARG A CA 1
ATOM 1371 C C . ARG A 1 178 ? -40.008 -0.238 -0.640 1.00 66.25 178 ARG A C 1
ATOM 1373 O O . ARG A 1 178 ? -41.248 -0.342 -0.716 1.00 66.25 178 ARG A O 1
#

Sequence (178 aa):
LVAQSTRQVRARLLSVCLLLAATALLALVFTGGDSPTFSQLQLTQATPKVSRYRVGDRVMAKVPIRISNGGRGYYNEGAAVGVPEHLRDTKAEEKEMSKLLKVVEGGKAGSVVGIITAGEWKNKPEHWKGMPRPGVMVSWDDGELPIEVAEQMDLVQMEGSVADERREQRLQKWKRTR

Secondary structure (DSSP, 8-state):
-----THHHHHHHHHHHHHHHHHHHHHSSSSSS------------PPPSS-S--TTEEEEESS-EEPSGGGTTTTTTT--TT--GGG--HHHHHHHHTTS--EEPTT-EEEEEEEE-GGGGGG--TT--SS---EEEEEESSTTSPPEEEEGGGEEEEEEEHHHHHHHHHHHHHHH--

Radius of gyration: 35.17 Å; chains: 1; bounding box: 123×42×88 Å